Protein AF-A0ABD5IY59-F1 (afdb_monomer)

Structure (mmCIF, N/CA/C/O backbone):
data_AF-A0ABD5IY59-F1
#
_entry.id   AF-A0ABD5IY59-F1
#
loop_
_atom_site.group_PDB
_atom_site.id
_atom_site.type_symbol
_atom_site.label_atom_id
_atom_site.label_alt_id
_atom_site.label_comp_id
_atom_site.label_asym_id
_atom_site.label_entity_id
_atom_site.label_seq_id
_atom_site.pdbx_PDB_ins_code
_atom_site.Cartn_x
_atom_site.Cartn_y
_atom_site.Cartn_z
_atom_site.occupancy
_atom_site.B_iso_or_equiv
_atom_site.auth_seq_id
_atom_site.auth_comp_id
_atom_site.auth_asym_id
_atom_site.auth_atom_id
_atom_site.pdbx_PDB_model_num
ATOM 1 N N . MET A 1 1 ? -11.813 -5.309 12.341 1.00 87.00 1 MET A N 1
ATOM 2 C CA . MET A 1 1 ? -11.515 -4.349 11.269 1.00 87.00 1 MET A CA 1
ATOM 3 C C . MET A 1 1 ? -11.856 -5.018 9.963 1.00 87.00 1 MET A C 1
ATOM 5 O O . MET A 1 1 ? -11.485 -6.173 9.786 1.00 87.00 1 MET A O 1
ATOM 9 N N . ASP A 1 2 ? -12.598 -4.318 9.125 1.00 92.94 2 ASP A N 1
ATOM 10 C CA . ASP A 1 2 ? -12.931 -4.723 7.768 1.00 92.94 2 ASP A CA 1
ATOM 11 C C . ASP A 1 2 ? -12.028 -3.964 6.791 1.00 92.94 2 ASP A C 1
ATOM 13 O O . ASP A 1 2 ? -11.837 -2.758 6.954 1.00 92.94 2 ASP A O 1
ATOM 17 N N . ILE A 1 3 ? -11.432 -4.665 5.826 1.00 95.38 3 ILE A N 1
ATOM 18 C CA . ILE A 1 3 ? -10.523 -4.056 4.847 1.00 95.38 3 ILE A CA 1
ATOM 19 C C . ILE A 1 3 ? -11.047 -4.321 3.447 1.00 95.38 3 ILE A C 1
ATOM 21 O O . ILE A 1 3 ? -11.084 -5.462 2.978 1.00 95.38 3 ILE A O 1
ATOM 25 N N . ILE A 1 4 ? -11.384 -3.233 2.767 1.00 96.56 4 ILE A N 1
ATOM 26 C CA . ILE A 1 4 ? -11.703 -3.217 1.349 1.00 96.56 4 ILE A CA 1
ATOM 27 C C . ILE A 1 4 ? -10.385 -2.992 0.615 1.00 96.56 4 ILE A C 1
ATOM 29 O O . ILE A 1 4 ? -9.702 -2.002 0.846 1.00 96.56 4 ILE A O 1
ATOM 33 N N . LEU A 1 5 ? -9.989 -3.947 -0.227 1.00 96.50 5 LEU A N 1
ATOM 34 C CA . LEU A 1 5 ? -8.697 -3.888 -0.917 1.00 96.50 5 LEU A CA 1
ATOM 35 C C . LEU A 1 5 ? -8.704 -2.919 -2.103 1.00 96.50 5 LEU A C 1
ATOM 37 O O . LEU A 1 5 ? -7.705 -2.257 -2.348 1.00 96.50 5 LEU A O 1
ATOM 41 N N . SER A 1 6 ? -9.804 -2.898 -2.850 1.00 95.31 6 SER A N 1
ATOM 42 C CA . SER A 1 6 ? -10.076 -1.965 -3.940 1.00 95.31 6 SER A CA 1
ATOM 43 C C . SER A 1 6 ? -11.556 -2.067 -4.303 1.00 95.31 6 SER A C 1
ATOM 45 O O . SER A 1 6 ? -12.182 -3.106 -4.075 1.00 95.31 6 SER A O 1
ATOM 47 N N . LYS A 1 7 ? -12.121 -0.998 -4.868 1.00 94.25 7 LYS A N 1
ATOM 48 C CA . LYS A 1 7 ? -13.460 -1.023 -5.486 1.00 94.25 7 LYS A CA 1
ATOM 49 C C . LYS A 1 7 ? -13.421 -1.528 -6.934 1.00 94.25 7 LYS A C 1
ATOM 51 O O . LYS A 1 7 ? -14.464 -1.888 -7.480 1.00 94.25 7 LYS A O 1
ATOM 56 N N . ASP A 1 8 ? -12.240 -1.568 -7.551 1.00 96.06 8 ASP A N 1
ATOM 57 C CA . ASP A 1 8 ? -12.020 -2.160 -8.866 1.00 96.06 8 ASP A CA 1
ATOM 58 C C . ASP A 1 8 ? -11.730 -3.663 -8.719 1.00 96.06 8 ASP A C 1
ATOM 60 O O . ASP A 1 8 ? -10.763 -4.083 -8.082 1.00 96.06 8 ASP A O 1
ATOM 64 N N . ALA A 1 9 ? -12.569 -4.498 -9.334 1.00 95.38 9 ALA A N 1
ATOM 65 C CA . ALA A 1 9 ? -12.481 -5.952 -9.200 1.00 95.38 9 ALA A CA 1
ATOM 66 C C . ALA A 1 9 ? -11.182 -6.550 -9.780 1.00 95.38 9 ALA A C 1
ATOM 68 O O . ALA A 1 9 ? -10.731 -7.613 -9.341 1.00 95.38 9 ALA A O 1
ATOM 69 N N . ILE A 1 10 ? -10.578 -5.902 -10.780 1.00 94.94 10 ILE A N 1
ATOM 70 C CA . ILE A 1 10 ? -9.315 -6.332 -11.384 1.00 94.94 10 ILE A CA 1
ATOM 71 C C . ILE A 1 10 ? -8.171 -6.001 -10.429 1.00 94.94 10 ILE A C 1
ATOM 73 O O . ILE A 1 10 ? -7.374 -6.888 -10.107 1.00 94.94 10 ILE A O 1
ATOM 77 N N . VAL A 1 11 ? -8.123 -4.761 -9.937 1.00 95.88 11 VAL A N 1
ATOM 78 C CA . VAL A 1 11 ? -7.136 -4.312 -8.944 1.00 95.88 11 VAL A CA 1
ATOM 79 C C . VAL A 1 11 ? -7.219 -5.189 -7.697 1.00 95.88 11 VAL A C 1
ATOM 81 O O . VAL A 1 11 ? -6.209 -5.757 -7.279 1.00 95.88 11 VAL A O 1
ATOM 84 N N . GLU A 1 12 ? -8.426 -5.408 -7.170 1.00 96.62 12 GLU A N 1
ATOM 85 C CA . GLU A 1 12 ? -8.677 -6.277 -6.022 1.00 96.62 12 GLU A CA 1
ATOM 86 C C . GLU A 1 12 ? -8.121 -7.689 -6.252 1.00 96.62 12 GLU A C 1
ATOM 88 O O . GLU A 1 12 ? -7.410 -8.234 -5.401 1.00 96.62 12 GLU A O 1
ATOM 93 N N . LYS A 1 13 ? -8.410 -8.299 -7.409 1.00 95.88 13 LYS A N 1
ATOM 94 C CA . LYS A 1 13 ? -7.940 -9.649 -7.742 1.00 95.88 13 LYS A CA 1
ATOM 95 C C . LYS A 1 13 ? -6.413 -9.736 -7.720 1.00 95.88 13 LYS A C 1
ATOM 97 O O . LYS A 1 13 ? -5.871 -10.663 -7.112 1.00 95.88 13 LYS A O 1
ATOM 102 N N . TYR A 1 14 ? -5.718 -8.804 -8.371 1.00 95.75 14 TYR A N 1
ATOM 103 C CA . TYR A 1 14 ? -4.254 -8.818 -8.433 1.00 95.75 14 TYR A CA 1
ATOM 104 C C . TYR A 1 14 ? -3.612 -8.483 -7.089 1.00 95.75 14 TYR A C 1
ATOM 106 O O . TYR A 1 14 ? -2.639 -9.132 -6.701 1.00 95.75 14 TYR A O 1
ATOM 114 N N . LEU A 1 15 ? -4.196 -7.554 -6.336 1.00 96.19 15 LEU A N 1
ATOM 115 C CA . LEU A 1 15 ? -3.737 -7.227 -4.996 1.00 96.19 15 LEU A CA 1
ATOM 116 C C . LEU A 1 15 ? -3.880 -8.437 -4.061 1.00 96.19 15 LEU A C 1
ATOM 118 O O . LEU A 1 15 ? -2.921 -8.814 -3.390 1.00 96.19 15 LEU A O 1
ATOM 122 N N . ARG A 1 16 ? -5.015 -9.152 -4.098 1.00 96.31 16 ARG A N 1
ATOM 123 C CA . ARG A 1 16 ? -5.191 -10.421 -3.361 1.00 96.31 16 ARG A CA 1
ATOM 124 C C . ARG A 1 16 ? -4.143 -11.468 -3.738 1.00 96.31 16 ARG A C 1
ATOM 126 O O . ARG A 1 16 ? -3.699 -12.218 -2.868 1.00 96.31 16 ARG A O 1
ATOM 133 N N . MET A 1 17 ? -3.764 -11.560 -5.013 1.00 96.00 17 MET A N 1
ATOM 134 C CA . MET A 1 17 ? -2.715 -12.484 -5.456 1.00 96.00 17 MET A C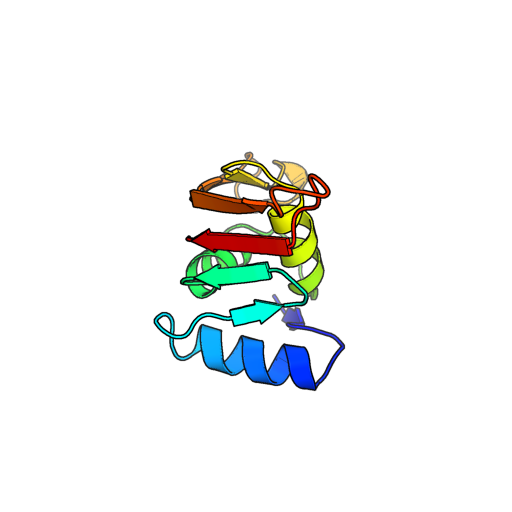A 1
ATOM 135 C C . MET A 1 17 ? -1.342 -12.111 -4.886 1.00 96.00 17 MET A C 1
ATOM 137 O O . MET A 1 17 ? -0.645 -13.004 -4.401 1.00 96.00 17 MET A O 1
ATOM 141 N N . ALA A 1 18 ? -0.984 -10.825 -4.893 1.00 96.44 18 ALA A N 1
ATOM 142 C CA . ALA A 1 18 ? 0.275 -10.326 -4.338 1.00 96.44 18 ALA A CA 1
ATOM 143 C C . ALA A 1 18 ? 0.342 -10.481 -2.808 1.00 96.44 18 ALA A C 1
ATOM 145 O O . ALA A 1 18 ? 1.360 -10.910 -2.271 1.00 96.44 18 ALA A O 1
ATOM 146 N N . LEU A 1 19 ? -0.766 -10.256 -2.092 1.00 96.69 19 LEU A N 1
ATOM 147 C CA . LEU A 1 19 ? -0.834 -10.480 -0.640 1.00 96.69 19 LEU A CA 1
ATOM 148 C C . LEU A 1 19 ? -0.639 -11.954 -0.254 1.00 96.69 19 LEU A C 1
ATOM 150 O O . LEU A 1 19 ? -0.051 -12.252 0.785 1.00 96.69 19 LEU A O 1
ATOM 154 N N . LYS A 1 20 ? -1.106 -12.889 -1.092 1.00 96.81 20 LYS A N 1
ATOM 155 C CA . LYS A 1 20 ? -0.892 -14.334 -0.896 1.00 96.81 20 LYS A CA 1
ATOM 156 C C . LYS A 1 20 ? 0.516 -14.790 -1.280 1.00 96.81 20 LYS A C 1
ATOM 158 O O . LYS A 1 20 ? 0.949 -15.838 -0.813 1.00 96.81 20 LYS A O 1
ATOM 163 N N . ASN A 1 21 ? 1.211 -14.030 -2.125 1.00 95.31 21 ASN A N 1
ATOM 164 C CA . ASN A 1 21 ? 2.527 -14.374 -2.654 1.00 95.31 21 ASN A CA 1
ATOM 165 C C . ASN A 1 21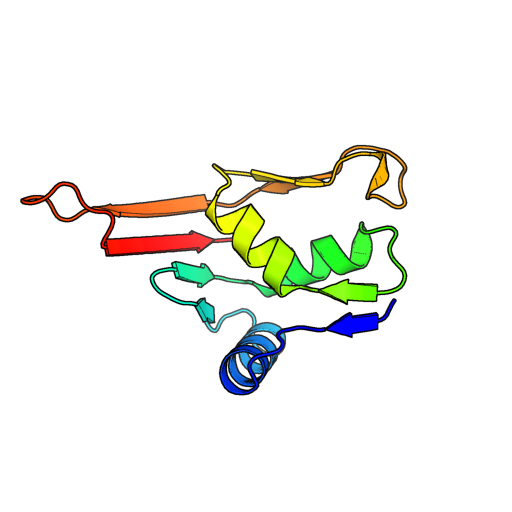 ? 3.443 -13.140 -2.590 1.00 95.31 21 ASN A C 1
ATOM 167 O O . ASN A 1 21 ? 3.599 -12.465 -3.605 1.00 95.31 21 ASN A O 1
ATOM 171 N N . PRO A 1 22 ? 4.077 -12.843 -1.439 1.00 89.75 22 PRO A N 1
ATOM 172 C CA . PRO A 1 22 ? 4.845 -11.604 -1.240 1.00 89.75 22 PRO A CA 1
ATOM 173 C C . PRO A 1 22 ? 5.980 -11.365 -2.246 1.00 89.75 22 PRO A C 1
ATOM 175 O O . PRO A 1 22 ? 6.378 -10.225 -2.466 1.00 89.75 22 PRO A O 1
ATOM 178 N N . GLY A 1 23 ? 6.489 -12.429 -2.877 1.00 89.12 23 GLY A N 1
ATOM 179 C CA . GLY A 1 23 ? 7.494 -12.341 -3.940 1.00 89.12 23 GLY A CA 1
ATOM 180 C C . GLY A 1 23 ? 6.948 -11.930 -5.314 1.00 89.12 23 GLY A C 1
ATOM 181 O O . GLY A 1 23 ? 7.737 -11.732 -6.231 1.00 89.12 23 GLY A O 1
ATOM 182 N N . VAL A 1 24 ? 5.627 -11.821 -5.487 1.00 93.12 24 VAL A N 1
ATOM 183 C CA . VAL A 1 24 ? 4.994 -11.366 -6.731 1.00 93.12 24 VAL A CA 1
ATOM 184 C C . VAL A 1 24 ? 4.777 -9.852 -6.650 1.00 93.12 24 VAL A C 1
ATOM 186 O O . VAL A 1 24 ? 4.001 -9.409 -5.800 1.00 93.12 24 VAL A O 1
ATOM 189 N N . PRO A 1 25 ? 5.411 -9.049 -7.527 1.00 95.50 25 PRO A N 1
ATOM 190 C CA . PRO A 1 25 ? 5.177 -7.611 -7.565 1.00 95.50 25 PRO A CA 1
ATOM 191 C C . PRO A 1 25 ? 3.726 -7.284 -7.920 1.00 95.50 25 PRO A C 1
ATOM 193 O O . PRO A 1 25 ? 3.129 -7.903 -8.806 1.00 95.50 25 PRO A O 1
ATOM 196 N N . PHE A 1 26 ? 3.175 -6.274 -7.259 1.00 97.06 26 PHE A N 1
ATOM 197 C CA . PHE A 1 26 ? 1.855 -5.737 -7.552 1.00 97.06 26 PHE A CA 1
ATOM 198 C C . PHE A 1 26 ? 1.989 -4.492 -8.429 1.00 97.06 26 PHE A C 1
ATOM 200 O O . PHE A 1 26 ? 2.676 -3.542 -8.064 1.00 97.06 26 PHE A O 1
ATOM 207 N N . LYS A 1 27 ? 1.344 -4.497 -9.598 1.00 95.69 27 LYS A N 1
ATOM 208 C CA . LYS A 1 27 ? 1.340 -3.356 -10.520 1.00 95.69 27 LYS A CA 1
ATOM 209 C C . LYS A 1 27 ? 0.048 -2.571 -10.370 1.00 95.69 27 LYS A C 1
ATOM 211 O O . LYS A 1 27 ? -1.030 -3.160 -10.417 1.00 95.69 27 LYS A O 1
ATOM 216 N N . TYR A 1 28 ? 0.175 -1.259 -10.248 1.00 94.44 28 TYR A N 1
ATOM 217 C CA . TYR A 1 28 ? -0.937 -0.335 -10.098 1.00 94.44 28 TYR A CA 1
ATOM 218 C C . TYR A 1 28 ? -0.601 0.964 -10.836 1.00 94.44 28 TYR A C 1
ATOM 220 O O . TYR A 1 28 ? 0.313 1.692 -10.453 1.00 94.44 28 TYR A O 1
ATOM 228 N N . ASN A 1 29 ? -1.303 1.230 -11.939 1.00 90.25 29 ASN A N 1
ATOM 229 C CA . ASN A 1 29 ? -0.962 2.295 -12.890 1.00 90.25 29 ASN A CA 1
ATOM 230 C C . ASN A 1 29 ? 0.508 2.192 -13.361 1.00 90.25 29 ASN A C 1
ATOM 232 O O . ASN A 1 29 ? 0.934 1.128 -13.810 1.00 90.25 29 ASN A O 1
ATOM 236 N N . HIS A 1 30 ? 1.281 3.277 -13.264 1.00 91.56 30 HIS A N 1
ATOM 237 C CA . HIS A 1 30 ? 2.714 3.327 -13.591 1.00 91.56 30 HIS A CA 1
ATOM 238 C C . HIS A 1 30 ? 3.616 2.925 -12.405 1.00 91.56 30 HIS A C 1
ATOM 240 O O . HIS A 1 30 ? 4.835 3.087 -12.465 1.00 91.56 30 HIS A O 1
ATOM 246 N N . VAL A 1 31 ? 3.034 2.392 -11.323 1.00 96.06 31 VAL A N 1
ATOM 247 C CA . VAL A 1 31 ? 3.743 2.029 -10.092 1.00 96.06 31 VAL A CA 1
ATOM 248 C C . VAL A 1 31 ? 3.831 0.513 -9.946 1.00 96.06 31 VAL A C 1
ATOM 250 O O . VAL A 1 31 ? 2.866 -0.222 -10.164 1.00 96.06 31 VAL A O 1
ATOM 253 N N . THR A 1 32 ? 5.007 0.029 -9.561 1.00 97.12 32 THR A N 1
ATOM 254 C CA . THR A 1 32 ? 5.247 -1.363 -9.181 1.00 97.12 32 THR A CA 1
ATOM 255 C C . THR A 1 32 ? 5.610 -1.428 -7.705 1.00 97.12 32 THR A C 1
ATOM 257 O O . THR A 1 32 ? 6.624 -0.882 -7.286 1.00 97.12 32 THR A O 1
ATOM 260 N N . PHE A 1 33 ? 4.802 -2.135 -6.924 1.00 97.62 33 PHE A N 1
ATOM 261 C CA . PHE A 1 33 ? 5.060 -2.407 -5.519 1.00 97.62 33 PHE A CA 1
ATOM 262 C C . PHE A 1 33 ? 5.674 -3.794 -5.346 1.00 97.62 33 PHE A C 1
ATOM 264 O O . PHE A 1 33 ? 5.084 -4.807 -5.735 1.00 97.62 33 PHE A O 1
ATOM 271 N N . ILE A 1 34 ? 6.837 -3.854 -4.711 1.00 97.06 34 ILE A N 1
ATOM 272 C CA . ILE A 1 34 ? 7.501 -5.088 -4.308 1.00 97.06 34 ILE A CA 1
ATOM 273 C C . ILE A 1 34 ? 7.190 -5.324 -2.831 1.00 97.06 34 ILE A C 1
ATOM 275 O O . ILE A 1 34 ? 7.332 -4.423 -2.007 1.00 97.06 34 ILE A O 1
ATOM 279 N N . ASN A 1 35 ? 6.753 -6.545 -2.506 1.00 96.25 35 ASN A N 1
ATOM 280 C CA . ASN A 1 35 ? 6.430 -6.960 -1.140 1.00 96.25 35 ASN A CA 1
ATOM 281 C C . ASN A 1 35 ? 5.297 -6.144 -0.479 1.00 96.25 35 ASN A C 1
ATOM 283 O O . ASN A 1 35 ? 5.343 -5.806 0.704 1.00 96.25 35 ASN A O 1
ATOM 287 N N . ILE A 1 36 ? 4.218 -5.879 -1.230 1.00 97.19 36 ILE A N 1
ATOM 288 C CA . ILE A 1 36 ? 3.065 -5.084 -0.761 1.00 97.19 36 ILE A CA 1
ATOM 289 C C . ILE A 1 36 ? 2.395 -5.632 0.511 1.00 97.19 36 ILE A C 1
ATOM 291 O O . ILE A 1 36 ? 1.709 -4.907 1.232 1.00 97.19 36 ILE A O 1
ATOM 295 N N . LYS A 1 37 ? 2.630 -6.913 0.830 1.00 97.69 37 LYS A N 1
ATOM 296 C CA . LYS A 1 37 ? 2.172 -7.523 2.079 1.00 97.69 37 LYS A CA 1
ATOM 297 C C . LYS A 1 37 ? 2.699 -6.778 3.310 1.00 97.69 37 LYS A C 1
ATOM 299 O O . LYS A 1 37 ? 1.957 -6.664 4.276 1.00 97.69 37 LYS A O 1
ATOM 304 N N . ARG A 1 38 ? 3.919 -6.228 3.280 1.00 97.56 38 ARG A N 1
ATOM 305 C CA . ARG A 1 38 ? 4.447 -5.457 4.419 1.00 97.56 38 ARG A CA 1
ATOM 306 C C . ARG A 1 38 ? 3.635 -4.199 4.701 1.00 97.56 38 ARG A C 1
ATOM 308 O O . ARG A 1 38 ? 3.349 -3.936 5.864 1.00 97.56 38 ARG A O 1
ATOM 315 N N . LEU A 1 39 ? 3.225 -3.467 3.663 1.00 97.81 39 LEU A N 1
ATOM 316 C CA . LEU A 1 39 ? 2.318 -2.331 3.831 1.00 97.81 39 LEU A CA 1
ATOM 317 C C . LEU A 1 39 ? 0.971 -2.793 4.391 1.00 97.81 39 LEU A C 1
ATOM 319 O O . LEU A 1 39 ? 0.476 -2.212 5.349 1.00 97.81 39 LEU A O 1
ATOM 323 N N . TYR A 1 40 ? 0.399 -3.859 3.828 1.00 97.88 40 TYR A N 1
ATOM 324 C CA . TYR A 1 40 ? -0.870 -4.407 4.306 1.00 97.88 40 TYR A CA 1
ATOM 325 C C . TYR A 1 40 ? -0.823 -4.787 5.788 1.00 97.88 40 TYR A C 1
ATOM 327 O O . TYR A 1 40 ? -1.686 -4.360 6.550 1.00 97.88 40 TYR A O 1
ATOM 335 N N . ASP A 1 41 ? 0.200 -5.531 6.209 1.00 97.69 41 ASP A N 1
ATOM 336 C CA . ASP A 1 41 ? 0.381 -5.923 7.607 1.00 97.69 41 ASP A CA 1
ATOM 337 C C . ASP A 1 41 ? 0.561 -4.686 8.505 1.00 97.69 41 ASP A C 1
ATOM 339 O O . ASP A 1 41 ? -0.086 -4.579 9.543 1.00 97.69 41 ASP A O 1
ATOM 343 N N . PHE A 1 42 ? 1.352 -3.697 8.071 1.00 97.94 42 PHE A N 1
ATOM 344 C CA . PHE A 1 42 ? 1.533 -2.441 8.803 1.00 97.94 42 PHE A CA 1
ATOM 345 C C . PHE A 1 42 ? 0.213 -1.688 9.022 1.00 97.94 42 PHE A C 1
ATOM 347 O O . PHE A 1 42 ? -0.065 -1.256 10.142 1.00 97.94 42 PHE A O 1
ATOM 354 N N . ILE A 1 43 ? -0.629 -1.571 7.991 1.00 97.75 43 ILE A N 1
ATOM 355 C CA . ILE A 1 43 ? -1.962 -0.968 8.115 1.00 97.75 43 ILE A CA 1
ATOM 356 C C . ILE A 1 43 ? -2.839 -1.797 9.060 1.00 97.75 43 ILE A C 1
ATOM 358 O O . ILE A 1 43 ? -3.485 -1.244 9.955 1.00 97.75 43 ILE A O 1
ATOM 362 N N . VAL A 1 44 ? -2.821 -3.127 8.915 1.00 96.81 44 VAL A N 1
ATOM 363 C CA . VAL A 1 44 ? -3.605 -4.043 9.753 1.00 96.81 44 VAL A CA 1
ATOM 364 C C . VAL A 1 44 ? -3.231 -3.935 11.234 1.00 96.81 44 VAL A C 1
ATOM 366 O O . VAL A 1 44 ? -4.102 -3.993 12.109 1.00 96.81 44 VAL A O 1
ATOM 369 N N . ASP A 1 45 ? -1.952 -3.771 11.536 1.00 96.88 45 ASP A N 1
ATOM 370 C CA . ASP A 1 45 ? -1.456 -3.777 12.907 1.00 96.88 45 AS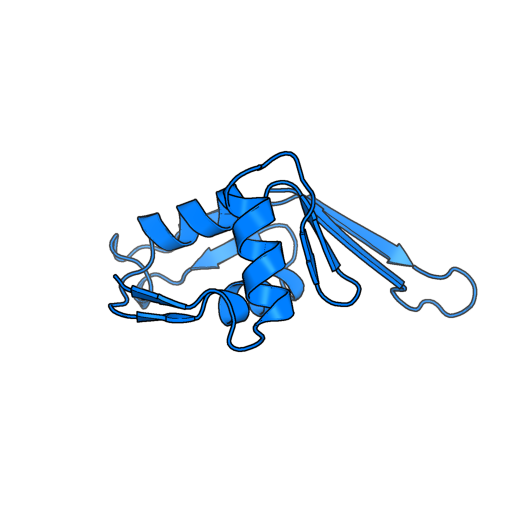P A CA 1
ATOM 371 C C . ASP A 1 45 ? -1.672 -2.426 13.598 1.00 96.88 45 ASP A C 1
ATOM 373 O O . ASP A 1 45 ? -2.021 -2.386 14.784 1.00 96.88 45 ASP A O 1
ATOM 377 N N . ASN A 1 46 ? -1.563 -1.324 12.849 1.00 97.50 46 ASN A N 1
ATOM 378 C CA . ASN A 1 46 ? -1.481 0.012 13.435 1.00 97.50 46 ASN A CA 1
ATOM 379 C C . ASN A 1 46 ? -2.772 0.827 13.345 1.00 97.50 46 ASN A C 1
ATOM 381 O O . ASN A 1 46 ? -3.059 1.578 14.280 1.00 97.50 46 ASN A O 1
ATOM 385 N N . VAL A 1 47 ? -3.579 0.687 12.288 1.00 97.06 47 VAL A N 1
ATOM 386 C CA . VAL A 1 47 ? -4.727 1.581 12.057 1.00 97.06 47 VAL A CA 1
ATOM 387 C C . VAL A 1 47 ? -5.861 1.347 13.064 1.00 97.06 47 VAL A C 1
ATOM 389 O O . VAL A 1 47 ? -6.293 0.220 13.335 1.00 97.06 47 VAL A O 1
ATOM 392 N N . ASN A 1 48 ? -6.371 2.447 13.617 1.00 95.44 48 ASN A N 1
ATOM 393 C CA . ASN A 1 48 ? -7.489 2.523 14.554 1.00 95.44 48 ASN A CA 1
ATOM 394 C C . ASN A 1 48 ? -8.799 2.892 13.836 1.00 95.44 48 ASN A C 1
ATOM 396 O O . ASN A 1 48 ? -9.478 3.851 14.196 1.00 95.44 48 ASN A O 1
ATOM 400 N N . ALA A 1 49 ? -9.147 2.127 12.804 1.00 93.38 49 ALA A N 1
ATOM 401 C CA . ALA A 1 49 ? -10.401 2.265 12.074 1.00 93.38 49 ALA A CA 1
ATOM 402 C C . ALA A 1 49 ? -11.149 0.929 12.047 1.00 93.38 49 ALA A C 1
ATOM 404 O O . ALA A 1 49 ? -10.555 -0.153 12.025 1.00 93.38 49 ALA A O 1
ATOM 405 N N . THR A 1 50 ? -12.480 0.990 12.064 1.00 92.25 50 THR A N 1
ATOM 406 C CA . THR A 1 50 ? -13.323 -0.206 11.934 1.00 92.25 50 THR A CA 1
ATOM 407 C C . THR A 1 50 ? -13.385 -0.703 10.497 1.00 92.25 50 THR A C 1
ATOM 409 O O . THR A 1 50 ? -13.463 -1.916 10.301 1.00 92.25 50 THR A O 1
ATOM 412 N N . THR A 1 51 ? -13.301 0.216 9.534 1.00 94.38 51 THR A N 1
ATOM 413 C CA . THR A 1 51 ? -13.300 -0.031 8.090 1.00 94.38 51 THR A CA 1
ATOM 414 C C . THR A 1 51 ? -12.144 0.740 7.465 1.00 94.38 51 THR A C 1
ATOM 416 O O . THR A 1 51 ? -11.932 1.900 7.810 1.00 94.38 51 THR A O 1
ATOM 419 N N . VAL A 1 52 ? -11.404 0.088 6.574 1.00 95.81 52 VAL A N 1
ATOM 420 C CA . VAL A 1 52 ? -10.213 0.621 5.903 1.00 95.81 52 VAL A CA 1
ATOM 421 C C . VAL A 1 52 ? -10.374 0.409 4.399 1.00 95.81 52 VAL A C 1
ATOM 423 O O . VAL A 1 52 ? -10.629 -0.717 3.968 1.00 95.81 52 VAL A O 1
ATOM 426 N N . ASP A 1 53 ? -10.218 1.473 3.612 1.00 96.06 53 ASP A N 1
ATOM 427 C CA . ASP A 1 53 ? -10.035 1.387 2.161 1.00 96.06 53 ASP A CA 1
ATOM 428 C C . ASP A 1 53 ? -8.528 1.346 1.882 1.00 96.06 53 ASP A C 1
ATOM 430 O O . ASP A 1 53 ? -7.827 2.342 2.036 1.00 96.06 53 ASP A O 1
ATOM 434 N N . PHE A 1 54 ? -7.998 0.165 1.565 1.00 97.06 54 PHE A N 1
ATOM 435 C CA . PHE A 1 54 ? -6.555 -0.034 1.422 1.00 97.06 54 PHE A CA 1
ATOM 436 C C . PHE A 1 54 ? -5.969 0.735 0.230 1.00 97.06 54 PHE A C 1
ATOM 438 O O . PHE A 1 54 ? -4.790 1.085 0.235 1.00 97.06 54 PHE A O 1
ATOM 445 N N . GLU A 1 55 ? -6.786 1.020 -0.783 1.00 95.88 55 GLU A N 1
ATOM 446 C CA . GLU A 1 55 ? -6.355 1.732 -1.982 1.00 95.88 55 GLU A CA 1
ATOM 447 C C . GLU A 1 55 ? -6.015 3.202 -1.686 1.00 95.88 55 GLU A C 1
ATOM 449 O O . GLU A 1 55 ? -5.112 3.759 -2.311 1.00 95.88 55 GLU A O 1
ATOM 454 N N . GLU A 1 56 ? -6.647 3.814 -0.677 1.00 95.25 56 GLU A N 1
ATOM 455 C CA . GLU A 1 56 ? -6.287 5.159 -0.200 1.00 95.25 56 GLU A CA 1
ATOM 456 C C . GLU A 1 56 ? -4.829 5.195 0.285 1.00 95.25 56 GLU A C 1
ATOM 458 O O . GLU A 1 56 ? -4.054 6.051 -0.140 1.00 95.25 56 GLU A O 1
ATOM 463 N N . TYR A 1 57 ? -4.411 4.187 1.054 1.00 95.88 57 TYR A N 1
ATOM 464 C CA . TYR A 1 57 ? -3.035 4.062 1.542 1.00 95.88 57 TYR A CA 1
ATOM 465 C C . TYR A 1 57 ? -2.032 3.824 0.411 1.00 95.88 57 TYR A C 1
ATOM 467 O O . TYR A 1 57 ? -0.930 4.362 0.453 1.00 95.88 57 TYR A O 1
ATOM 475 N N . LEU A 1 58 ? -2.395 3.058 -0.627 1.00 95.75 58 LEU A N 1
ATOM 476 C CA . LEU A 1 58 ? -1.539 2.909 -1.811 1.0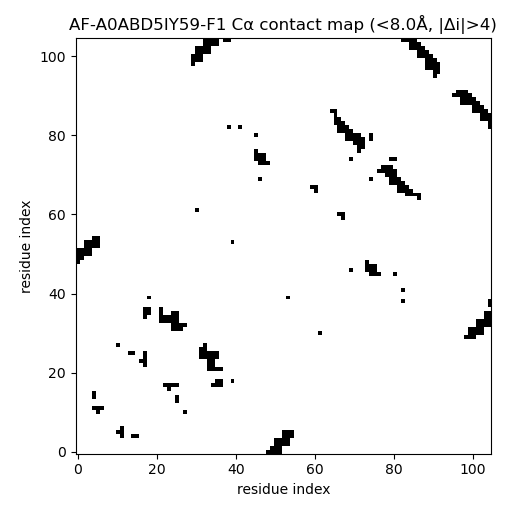0 95.75 58 LEU A CA 1
ATOM 477 C C . LEU A 1 58 ? -1.269 4.265 -2.464 1.00 95.75 58 LEU A C 1
ATOM 479 O O . LEU A 1 58 ? -0.120 4.581 -2.768 1.00 95.75 58 LEU A O 1
ATOM 483 N N . ASN A 1 59 ? -2.319 5.067 -2.656 1.00 95.38 59 ASN A N 1
ATOM 484 C CA . ASN A 1 59 ? -2.198 6.389 -3.259 1.00 95.38 59 ASN A CA 1
ATOM 485 C C . ASN A 1 59 ? -1.353 7.331 -2.387 1.00 95.38 59 ASN A C 1
ATOM 487 O O . ASN A 1 59 ? -0.514 8.049 -2.924 1.00 95.38 59 ASN A O 1
ATOM 491 N N . GLU A 1 60 ? -1.508 7.291 -1.062 1.00 95.81 60 GLU A N 1
ATOM 492 C CA . GLU A 1 60 ? -0.687 8.088 -0.140 1.00 95.81 60 GLU A CA 1
ATOM 493 C C . GLU A 1 60 ? 0.795 7.670 -0.152 1.00 95.81 60 GLU A C 1
ATOM 495 O O . GLU A 1 60 ? 1.677 8.530 -0.212 1.00 95.81 60 GLU A O 1
ATOM 500 N N . VAL A 1 61 ? 1.099 6.366 -0.175 1.00 96.75 61 VAL A N 1
ATOM 501 C CA . VAL A 1 61 ? 2.485 5.869 -0.293 1.00 96.75 61 VAL A CA 1
ATOM 502 C C . VAL A 1 61 ? 3.108 6.319 -1.618 1.00 96.75 61 VAL A C 1
ATOM 504 O O . VAL A 1 61 ? 4.262 6.740 -1.630 1.00 96.75 61 VAL A O 1
ATOM 507 N N . ILE A 1 62 ? 2.362 6.304 -2.729 1.00 95.50 62 ILE A N 1
ATOM 508 C CA . ILE A 1 62 ? 2.857 6.781 -4.036 1.00 95.50 62 ILE A CA 1
ATOM 509 C C . ILE A 1 62 ? 3.267 8.258 -3.989 1.00 95.50 62 ILE A C 1
ATOM 511 O O . ILE A 1 62 ? 4.162 8.663 -4.727 1.00 95.50 62 ILE A O 1
ATOM 515 N N . GLN A 1 63 ? 2.645 9.068 -3.133 1.00 93.88 63 GLN A N 1
ATOM 516 C CA . GLN A 1 63 ? 3.013 10.477 -2.945 1.00 93.88 63 GLN A CA 1
ATOM 517 C C . GLN A 1 63 ? 4.113 10.681 -1.894 1.00 93.88 63 GLN A C 1
ATOM 519 O O . GLN A 1 63 ? 4.583 11.799 -1.705 1.00 93.88 63 GLN A O 1
ATOM 524 N N . SER A 1 64 ? 4.517 9.619 -1.198 1.00 93.56 64 SER A N 1
ATOM 525 C CA . SER A 1 64 ? 5.484 9.681 -0.109 1.00 93.56 64 SER A CA 1
ATOM 526 C C . SER A 1 64 ? 6.913 9.400 -0.594 1.00 93.56 64 SER A C 1
ATOM 528 O O . SER A 1 64 ? 7.143 8.665 -1.563 1.00 93.56 64 SER A O 1
ATOM 530 N N . GLU A 1 65 ? 7.892 9.957 0.120 1.00 89.56 65 GLU A N 1
ATOM 531 C CA . GLU A 1 65 ? 9.320 9.759 -0.140 1.00 89.56 65 GLU A CA 1
ATOM 532 C C . GLU A 1 65 ? 9.962 8.960 1.000 1.00 89.56 65 GLU A C 1
ATOM 534 O O . GLU A 1 65 ? 10.131 9.452 2.114 1.00 89.56 65 GLU A O 1
ATOM 539 N N . GLY A 1 66 ? 10.317 7.701 0.735 1.00 90.31 66 GLY A N 1
ATOM 540 C CA . GLY A 1 66 ? 11.115 6.858 1.635 1.00 90.31 66 GLY A CA 1
ATOM 541 C C . GLY A 1 66 ? 10.419 6.354 2.909 1.00 90.31 66 GLY A C 1
ATOM 542 O O . GLY A 1 66 ? 10.866 5.363 3.490 1.00 90.31 66 GLY A O 1
ATOM 543 N N . CYS A 1 67 ? 9.335 6.990 3.359 1.00 95.50 67 CYS A N 1
ATOM 544 C CA . CYS A 1 67 ? 8.493 6.497 4.448 1.00 95.50 67 CYS A CA 1
ATOM 545 C C . CYS A 1 67 ? 7.044 6.946 4.290 1.00 95.50 67 CYS A C 1
ATOM 547 O O . CYS A 1 67 ? 6.781 8.056 3.839 1.00 95.50 67 CYS A O 1
ATOM 549 N N . TYR A 1 68 ? 6.118 6.097 4.722 1.00 97.19 68 TYR A N 1
ATOM 550 C CA . TYR A 1 68 ? 4.715 6.445 4.903 1.00 97.19 68 TYR A CA 1
ATOM 551 C C . TYR A 1 68 ? 4.391 6.486 6.398 1.00 97.19 68 TYR A C 1
ATOM 553 O O . TYR A 1 68 ? 4.599 5.492 7.099 1.00 97.19 68 TYR A O 1
ATOM 561 N N . GLU A 1 69 ? 3.901 7.630 6.879 1.00 97.44 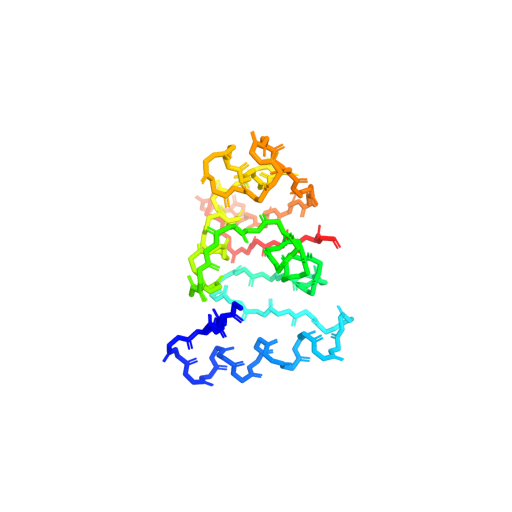69 GLU A N 1
ATOM 562 C CA . GLU A 1 69 ? 3.566 7.864 8.286 1.00 97.44 69 GLU A CA 1
ATOM 563 C C . GLU A 1 69 ? 2.049 7.839 8.507 1.00 97.44 69 GLU A C 1
ATOM 565 O O . GLU A 1 69 ? 1.298 8.585 7.885 1.00 97.44 69 GLU A O 1
ATOM 570 N N . LEU A 1 70 ? 1.610 7.033 9.473 1.00 97.19 70 LEU A N 1
ATOM 571 C CA . LEU A 1 70 ? 0.299 7.163 10.094 1.00 97.19 70 LEU A CA 1
ATOM 572 C C . LEU A 1 70 ? 0.388 8.160 11.248 1.00 97.19 70 LEU A C 1
ATOM 574 O O . LEU A 1 70 ? 1.168 7.973 12.184 1.00 97.19 70 LEU A O 1
ATOM 578 N N . CYS A 1 71 ? -0.466 9.179 11.239 1.00 95.62 71 CYS A N 1
ATOM 579 C CA . CYS A 1 71 ? -0.554 10.150 12.323 1.00 95.62 71 CYS A CA 1
ATOM 580 C C . CYS A 1 71 ? -1.061 9.504 13.623 1.00 95.62 71 CYS A C 1
ATOM 582 O O . CYS A 1 71 ? -1.862 8.572 13.613 1.00 95.62 71 CYS A O 1
ATOM 584 N N . SER A 1 72 ? -0.709 10.084 14.774 1.00 96.19 72 SER A N 1
ATOM 585 C CA . SER A 1 72 ? -1.093 9.569 16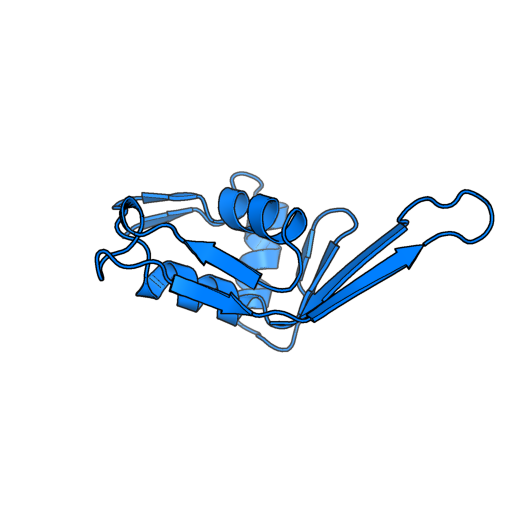.102 1.00 96.19 72 SER A CA 1
ATOM 586 C C . SER A 1 72 ? -2.597 9.367 16.323 1.00 96.19 72 SER A C 1
ATOM 588 O O . SER A 1 72 ? -2.992 8.498 17.094 1.00 96.19 72 SER A O 1
ATOM 590 N N . TRP A 1 73 ? -3.452 10.151 15.665 1.00 95.12 73 TRP A N 1
ATOM 591 C CA . TRP A 1 73 ? -4.909 10.022 15.762 1.00 95.12 73 TRP A CA 1
ATOM 592 C C . TRP A 1 73 ? -5.477 8.893 14.885 1.00 95.12 73 TRP A C 1
ATOM 594 O O . TRP A 1 73 ? -6.601 8.452 15.120 1.00 95.12 73 TRP A O 1
ATOM 604 N N . GLN A 1 74 ? -4.701 8.404 13.912 1.00 94.94 74 GLN A N 1
ATOM 605 C CA . GLN A 1 74 ? -5.048 7.279 13.040 1.00 94.94 74 GLN A CA 1
ATOM 606 C C . GLN A 1 74 ? -4.627 5.929 13.636 1.00 94.94 74 GLN A C 1
ATOM 608 O O . GLN A 1 74 ? -5.109 4.894 13.177 1.00 94.94 74 GLN A O 1
ATOM 613 N N . THR A 1 75 ? -3.750 5.905 14.648 1.00 96.75 75 THR A N 1
ATOM 614 C CA . THR A 1 75 ? -3.140 4.671 15.169 1.00 96.75 75 THR A CA 1
ATOM 615 C C . THR A 1 75 ? -3.743 4.195 16.491 1.00 96.75 75 THR A C 1
ATOM 617 O O . THR A 1 75 ? -4.242 4.967 17.313 1.00 96.75 75 THR A O 1
ATOM 620 N N . ARG A 1 76 ? -3.669 2.881 16.742 1.00 95.62 76 ARG A N 1
ATOM 621 C CA . ARG A 1 76 ? -4.117 2.260 18.005 1.00 95.62 76 ARG A CA 1
ATOM 622 C C . ARG A 1 76 ? -3.204 2.615 19.174 1.00 95.62 76 ARG A C 1
ATOM 624 O O . ARG A 1 76 ? -3.680 2.750 20.300 1.00 95.62 76 ARG A O 1
ATOM 631 N N . SER A 1 77 ? -1.908 2.780 18.900 1.00 95.94 77 SER A N 1
ATOM 632 C CA . SER A 1 77 ? -0.896 3.174 19.885 1.00 95.94 77 SER A CA 1
ATOM 633 C C . SER A 1 77 ? -1.068 4.621 20.357 1.00 95.94 77 SER A C 1
ATOM 635 O O . SER A 1 77 ? -0.502 5.000 21.385 1.00 95.94 77 SER A O 1
ATOM 637 N N . ARG A 1 78 ? -1.871 5.424 19.639 1.00 95.62 78 ARG A N 1
ATOM 638 C CA . ARG A 1 78 ? -2.010 6.875 19.826 1.00 95.62 78 ARG A CA 1
ATOM 639 C C . ARG A 1 78 ? -0.683 7.620 19.658 1.00 95.62 78 ARG A C 1
ATOM 641 O O . ARG A 1 78 ? -0.467 8.670 20.265 1.00 95.62 78 ARG A O 1
ATOM 648 N N . ARG A 1 79 ? 0.225 7.053 18.863 1.00 96.88 79 ARG A N 1
ATOM 649 C CA . ARG A 1 79 ? 1.534 7.607 18.501 1.00 96.88 79 ARG A CA 1
ATOM 650 C C . ARG A 1 79 ? 1.720 7.504 16.989 1.00 96.88 79 ARG A C 1
ATOM 652 O O . ARG A 1 79 ? 1.113 6.618 16.394 1.00 96.88 79 ARG A O 1
ATOM 659 N N . PRO A 1 80 ? 2.495 8.398 16.359 1.00 97.12 80 PRO A N 1
ATOM 660 C CA . PRO A 1 80 ? 2.809 8.237 14.948 1.00 97.12 80 PRO A CA 1
ATOM 661 C C . PRO A 1 80 ? 3.567 6.925 14.717 1.00 97.12 80 PRO A C 1
ATOM 663 O O . PRO A 1 80 ? 4.413 6.560 15.534 1.00 97.12 80 PRO A O 1
ATOM 666 N N . GLU A 1 81 ? 3.252 6.232 13.627 1.00 97.81 81 GLU A N 1
ATOM 667 C CA . GLU A 1 81 ? 3.905 4.985 13.207 1.00 97.81 81 GLU A CA 1
ATOM 668 C C . GLU A 1 81 ? 4.347 5.155 11.750 1.00 97.81 81 GLU A C 1
ATOM 670 O O . GLU A 1 81 ? 3.579 5.685 10.950 1.00 97.81 81 GLU A O 1
ATOM 675 N N . CYS A 1 82 ? 5.549 4.707 11.381 1.00 97.06 82 CYS A N 1
ATOM 676 C CA . CYS A 1 82 ? 6.080 4.877 10.021 1.00 97.06 82 CYS A CA 1
ATOM 677 C C . CYS A 1 82 ? 6.531 3.536 9.435 1.00 97.06 82 CYS A C 1
ATOM 679 O O . CYS A 1 82 ? 7.169 2.733 10.122 1.00 97.06 82 CYS A O 1
ATOM 681 N N . ILE A 1 83 ? 6.227 3.307 8.157 1.00 97.81 83 ILE A N 1
ATOM 682 C CA . ILE A 1 83 ? 6.787 2.209 7.366 1.00 97.81 83 ILE A CA 1
ATOM 683 C C . ILE 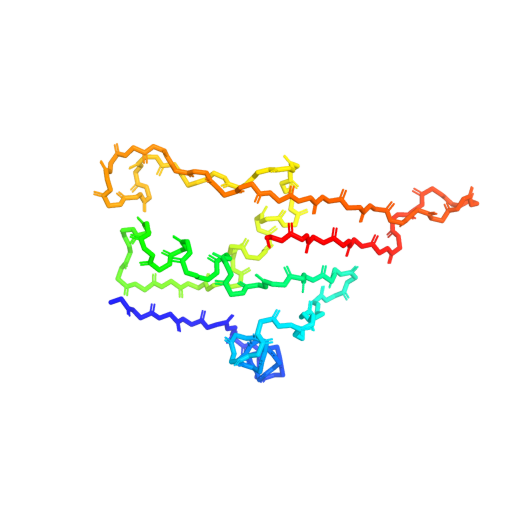A 1 83 ? 7.727 2.771 6.303 1.00 97.81 83 ILE A C 1
ATOM 685 O O . ILE A 1 83 ? 7.318 3.529 5.426 1.00 97.81 83 ILE A O 1
ATOM 689 N N . TYR A 1 84 ? 8.995 2.380 6.388 1.00 97.62 84 TYR A N 1
ATOM 690 C CA . TYR A 1 84 ? 10.027 2.782 5.438 1.00 97.62 84 TYR A CA 1
ATOM 691 C C . TYR A 1 84 ? 10.003 1.899 4.195 1.00 97.62 84 TYR A C 1
ATOM 693 O O . TYR A 1 84 ? 9.706 0.705 4.282 1.00 97.62 84 TYR A O 1
ATOM 701 N N . PHE A 1 85 ? 10.353 2.486 3.057 1.00 97.69 85 PHE A N 1
ATOM 702 C CA . PHE A 1 85 ? 10.456 1.795 1.778 1.00 97.69 85 PHE A CA 1
ATOM 703 C C . PHE A 1 85 ? 11.526 2.438 0.897 1.00 97.69 85 PHE A C 1
ATOM 705 O O . PHE A 1 85 ? 11.835 3.621 1.021 1.00 97.69 85 PHE A O 1
ATOM 712 N N . GLU A 1 86 ? 12.080 1.659 -0.026 1.00 97.38 86 GLU A N 1
ATOM 713 C CA . GLU A 1 86 ? 12.930 2.190 -1.089 1.00 97.38 86 GLU A CA 1
ATOM 714 C C . GLU A 1 86 ? 12.066 2.614 -2.274 1.00 97.38 86 GLU A C 1
ATOM 716 O O . GLU A 1 86 ? 11.151 1.888 -2.668 1.00 97.38 86 GLU A O 1
ATOM 721 N N . ARG A 1 87 ? 12.378 3.771 -2.860 1.00 95.75 87 ARG A N 1
ATOM 722 C CA . ARG A 1 87 ? 11.716 4.295 -4.054 1.00 95.75 87 ARG A CA 1
ATOM 723 C C . ARG A 1 87 ? 12.736 4.504 -5.167 1.00 95.75 87 ARG A C 1
ATOM 725 O O . ARG A 1 87 ? 13.793 5.088 -4.930 1.00 95.75 87 ARG A O 1
ATOM 732 N N . LYS A 1 88 ? 12.409 4.033 -6.366 1.00 95.50 88 LYS A N 1
ATOM 733 C CA . LYS A 1 88 ? 13.167 4.280 -7.595 1.00 95.50 88 LYS A CA 1
ATOM 734 C C . LYS A 1 88 ? 12.219 4.809 -8.657 1.00 95.50 88 LYS A C 1
ATOM 736 O O . LYS A 1 88 ? 11.220 4.158 -8.957 1.00 95.50 88 LYS A O 1
ATOM 741 N N . ASP A 1 89 ? 12.573 5.951 -9.224 1.00 93.06 89 ASP A N 1
ATOM 742 C CA . ASP A 1 89 ? 11.797 6.603 -10.269 1.00 93.06 89 ASP A CA 1
ATOM 743 C C . ASP A 1 89 ? 12.597 6.498 -11.568 1.00 93.06 89 ASP A C 1
ATOM 745 O O . ASP A 1 89 ? 13.721 6.994 -11.658 1.00 93.06 89 ASP A O 1
ATOM 749 N N . ASP A 1 90 ? 12.024 5.818 -12.558 1.00 91.19 90 ASP A N 1
ATOM 750 C CA . ASP A 1 90 ? 12.550 5.796 -13.915 1.00 91.19 90 ASP A CA 1
ATOM 751 C C . ASP A 1 90 ? 11.988 7.017 -14.646 1.00 91.19 90 ASP A C 1
ATOM 753 O O . ASP A 1 90 ? 10.768 7.180 -14.774 1.00 91.19 90 ASP A O 1
ATOM 757 N N . VAL A 1 91 ? 12.889 7.875 -15.115 1.00 89.56 91 VAL A N 1
ATOM 758 C CA . VAL A 1 91 ? 12.566 9.123 -15.809 1.00 89.56 91 VAL A CA 1
ATOM 759 C C . VAL A 1 91 ? 12.980 8.991 -17.267 1.00 89.56 91 VAL A C 1
ATOM 761 O O . VAL A 1 91 ? 14.067 8.498 -17.568 1.00 89.56 91 VAL A O 1
ATOM 764 N N . ASP A 1 92 ? 12.111 9.418 -18.173 1.00 88.75 92 ASP A N 1
ATOM 765 C CA . ASP A 1 92 ? 12.445 9.545 -19.584 1.00 88.75 92 ASP A CA 1
ATOM 766 C C . ASP A 1 92 ? 13.452 10.691 -19.775 1.00 88.75 92 ASP A C 1
ATOM 768 O O . ASP A 1 92 ? 13.184 11.839 -19.418 1.00 88.75 92 ASP A O 1
ATOM 772 N N . GLU A 1 93 ? 14.637 10.379 -20.304 1.00 84.69 93 GLU A N 1
ATOM 773 C CA . GLU A 1 93 ? 15.750 11.337 -20.392 1.00 84.69 93 GLU A CA 1
ATOM 774 C C . GLU A 1 93 ? 15.486 12.502 -21.365 1.00 84.69 93 GLU A C 1
ATOM 776 O O . GLU A 1 93 ? 16.125 13.548 -21.243 1.00 84.69 93 GLU A O 1
ATOM 781 N N . GLU A 1 94 ? 14.560 12.352 -22.320 1.00 85.31 94 GLU A N 1
ATOM 782 C CA . GLU A 1 94 ? 14.251 13.389 -23.313 1.00 85.31 94 GLU A CA 1
ATOM 783 C C . GLU A 1 94 ? 13.197 14.384 -22.811 1.00 85.31 94 GLU A C 1
ATOM 785 O O . GLU A 1 94 ? 13.330 15.592 -23.015 1.00 85.31 94 GLU A O 1
ATOM 790 N N . SER A 1 95 ? 12.147 13.884 -22.159 1.00 85.81 95 SER A N 1
ATOM 791 C CA . SER A 1 95 ? 11.013 14.681 -21.670 1.00 85.81 95 SER A CA 1
ATOM 792 C C . SER A 1 95 ? 11.152 15.117 -20.210 1.00 85.81 95 SER A C 1
ATOM 794 O O . SER A 1 95 ? 10.585 16.138 -19.821 1.00 85.81 95 SER A O 1
ATOM 796 N N . GLY A 1 96 ? 11.918 14.377 -19.404 1.00 79.38 96 GLY A N 1
ATOM 797 C CA . GLY A 1 96 ? 11.968 14.544 -17.952 1.00 79.38 96 GLY A CA 1
ATOM 798 C C . GLY A 1 96 ? 10.746 13.974 -17.222 1.00 79.38 96 GLY A C 1
ATOM 799 O O . GLY A 1 96 ? 10.603 14.204 -16.020 1.00 79.38 96 GLY A O 1
ATOM 800 N N . ASP A 1 97 ? 9.872 13.239 -17.917 1.00 83.25 97 ASP A N 1
ATOM 801 C CA . ASP A 1 97 ? 8.663 12.658 -17.338 1.00 83.25 97 ASP A CA 1
ATOM 802 C C . ASP A 1 97 ? 8.968 11.351 -16.591 1.00 83.25 97 ASP A C 1
ATOM 804 O O . ASP A 1 97 ? 9.708 10.488 -17.068 1.00 83.25 97 ASP A O 1
ATOM 808 N N . VAL A 1 98 ? 8.355 11.165 -15.417 1.00 82.56 98 VAL A N 1
ATOM 809 C CA . VAL A 1 98 ? 8.422 9.892 -14.684 1.00 82.56 98 VAL A CA 1
ATOM 810 C C . VAL A 1 98 ? 7.570 8.857 -15.416 1.00 82.56 98 VAL A C 1
ATOM 812 O O . VAL A 1 98 ? 6.344 8.959 -15.462 1.00 82.56 98 VAL A O 1
ATOM 815 N N . ILE A 1 99 ? 8.217 7.830 -15.963 1.00 89.94 99 ILE A N 1
ATOM 816 C CA . ILE A 1 99 ? 7.557 6.770 -16.738 1.00 89.94 99 ILE A CA 1
ATOM 817 C C . ILE A 1 99 ? 7.217 5.547 -15.888 1.00 89.94 99 ILE A C 1
ATOM 819 O O . ILE A 1 99 ? 6.275 4.812 -16.203 1.00 89.94 99 ILE A O 1
ATOM 823 N N . ARG A 1 100 ? 7.961 5.314 -14.803 1.00 92.06 100 ARG A N 1
ATOM 824 C CA . ARG A 1 100 ? 7.719 4.203 -13.883 1.00 92.06 100 ARG A CA 1
ATOM 825 C C . ARG A 1 100 ? 8.226 4.536 -12.488 1.00 92.06 100 ARG A C 1
ATOM 827 O O . ARG A 1 100 ? 9.298 5.100 -12.328 1.00 92.06 100 ARG A O 1
ATOM 834 N N . ILE A 1 101 ? 7.465 4.115 -11.485 1.00 94.62 101 ILE A N 1
ATOM 835 C CA . ILE A 1 101 ? 7.873 4.162 -10.079 1.00 94.62 101 ILE A CA 1
ATOM 836 C C . ILE A 1 101 ? 7.964 2.725 -9.564 1.00 94.62 101 ILE A C 1
ATOM 838 O O . ILE A 1 101 ? 7.072 1.907 -9.803 1.00 94.62 101 ILE A O 1
ATOM 842 N N . GLU A 1 102 ? 9.026 2.405 -8.840 1.00 96.62 102 GLU A N 1
ATOM 843 C CA . GLU A 1 102 ? 9.190 1.149 -8.116 1.00 96.62 102 GLU A CA 1
ATOM 844 C C . GLU A 1 102 ? 9.323 1.427 -6.616 1.00 96.62 102 GLU A C 1
ATOM 846 O O . GLU A 1 102 ? 10.209 2.166 -6.191 1.00 96.62 102 GLU A O 1
ATOM 851 N N . ILE A 1 103 ? 8.437 0.829 -5.815 1.00 97.38 103 ILE A N 1
ATOM 852 C CA . ILE A 1 103 ? 8.412 0.949 -4.352 1.00 97.38 103 ILE A CA 1
ATOM 853 C C . ILE A 1 103 ? 8.662 -0.430 -3.746 1.00 97.38 103 ILE A C 1
ATOM 855 O O . ILE A 1 103 ? 7.916 -1.371 -4.021 1.00 97.38 103 ILE A O 1
ATOM 859 N N . THR A 1 104 ? 9.687 -0.550 -2.905 1.00 97.31 104 THR A N 1
ATOM 860 C CA . THR A 1 104 ? 10.066 -1.807 -2.243 1.00 97.31 104 THR A CA 1
ATOM 861 C C . THR A 1 104 ? 9.945 -1.678 -0.733 1.00 97.31 104 THR A C 1
ATOM 863 O O . THR A 1 104 ? 10.658 -0.879 -0.126 1.00 97.31 104 THR A O 1
ATOM 866 N N . PHE A 1 105 ? 9.055 -2.481 -0.142 1.00 95.19 105 PHE A N 1
ATOM 867 C CA . PHE A 1 105 ? 8.830 -2.543 1.305 1.00 95.19 105 PHE A CA 1
ATOM 868 C C . PHE A 1 105 ? 9.641 -3.639 1.995 1.00 95.19 105 PHE A C 1
ATOM 870 O O . PHE A 1 105 ? 9.662 -4.806 1.530 1.00 95.19 105 PHE A O 1
#

Sequence (105 aa):
MDIILSKDAIVEKYLRMALKNPGVPFKYNHVTFINIKRLYDFIVDNVNATTVDFEEYLNEVIQSEGCYELCSWQTRSRRPECIYFERKDDVDEESGDVIRIEITF

Mean predicted aligned error: 3.3 Å

Foldseek 3Di:
DAEDAAPDPVLSVQVVVCLVPQQDWRDDPQEIEHRCVVVVVVCVQWFPDPYYYNVVVVVQVVVDDQKDWDPLVGTPVSHIDIDGWDKDFDADPPPRHGRHIYIYD

Secondary structure (DSSP, 8-state):
-EEE--S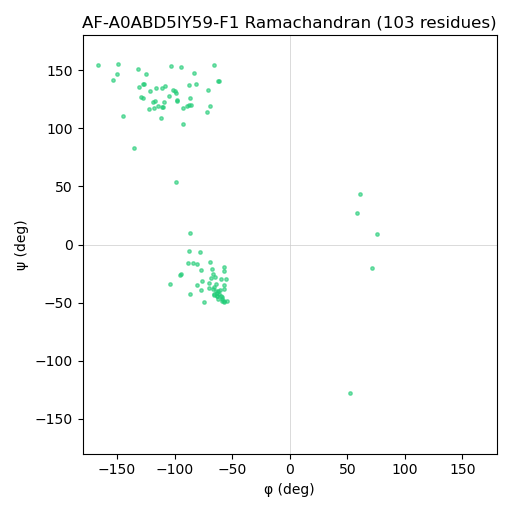SHHHHHHHHHHHH-TTSPEEETTEEEESTHHHHHHHHHHB--SEEEHHHHHHHHHT-SSEEEE-TTTBTTSS-EEEE-EEEEEE-TTT--EEEEEEE-

Organism: NCBI:txid311460

Radius of gyration: 14.3 Å; Cα contacts (8 Å, |Δi|>4): 171; chains: 1; bounding box: 29×29×43 Å

Nearest PDB structures (foldseek):
  8tzx-assembly1_B  TM=7.199E-01  e=2.818E+00  Homo sapiens
  7f0z-assembly1_A  TM=6.566E-01  e=5.101E+00  Aspergillus novofumigatus
  7f0o-assembly1_A  TM=6.520E-01  e=6.216E+00  Aspergillus novofumigatus
  7f11-assembly1_B  TM=6.593E-01  e=6.640E+00  Aspergillus novofumigatus
  7f0y-assembly1_B  TM=6.048E-01  e=6.216E+00  Aspergillus novofumigatus

Solvent-accessible surface area (backbone atoms only — not comparable to full-atom value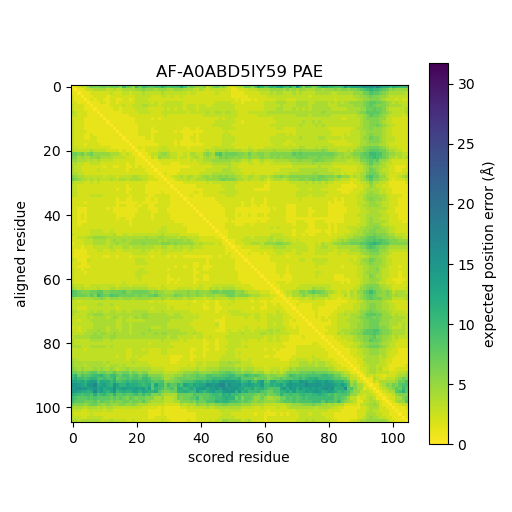s): 5857 Å² total; per-residue (Å²): 111,49,76,45,63,47,94,48,71,66,60,29,53,49,47,54,51,19,57,76,35,47,90,42,66,35,76,55,91,58,34,37,31,35,25,56,35,55,57,53,50,50,50,67,74,37,51,61,54,66,65,43,61,49,48,59,54,53,57,52,43,73,76,40,78,53,42,41,72,45,51,29,88,46,24,67,84,58,43,67,48,74,51,65,36,52,73,47,76,44,58,40,90,88,80,68,45,79,67,33,38,38,38,40,86

pLDDT: mean 94.67, std 3.63, range [79.38, 97.94]